Protein AF-A0A965NQK9-F1 (afdb_monomer_lite)

Foldseek 3Di:
DDDPPPPPPPVVVVLADDQQDPVDADADPVQAGPRRRDHPVCVVCVVVDDSVVSVVSVVVRPD

Secondary structure (DSSP, 8-state):
------SSHHHHTTSSPPP---S---B-TTSBBTTT--BHHHHHHGGGS-HHHHHHHHHHHH-

Radius of gyration: 15.13 Å; chains: 1; bounding box: 22×18×51 Å

Sequence (63 aa):
MDVPTTQSKQLESVLEVESPCTGICQTNFFDVCKGCGRTLDEISEWPFLSNREKQQIIDRIFG

Structure (mmCIF, N/CA/C/O backbone):
data_AF-A0A965NQK9-F1
#
_entry.id   AF-A0A965NQK9-F1
#
loop_
_atom_site.group_PDB
_atom_site.id
_atom_site.type_symbol
_atom_site.label_atom_id
_atom_site.label_alt_id
_atom_site.label_comp_id
_atom_site.label_asym_id
_atom_site.label_entity_id
_atom_site.label_seq_id
_atom_site.pdbx_PDB_ins_code
_atom_site.Cartn_x
_atom_site.Cartn_y
_atom_site.Cartn_z
_atom_site.occupancy
_atom_site.B_iso_or_equiv
_atom_site.auth_seq_id
_atom_site.auth_comp_id
_atom_site.auth_asym_id
_atom_site.auth_atom_id
_atom_site.pdbx_PDB_model_num
ATOM 1 N N . MET A 1 1 ? 4.060 9.027 39.092 1.00 50.19 1 MET A N 1
ATOM 2 C CA . ME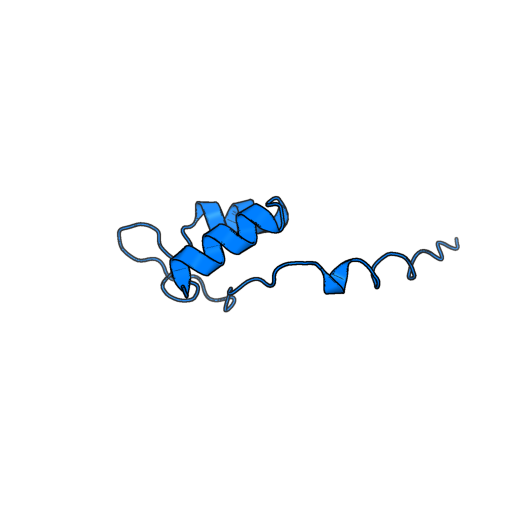T A 1 1 ? 4.542 8.126 38.030 1.00 50.19 1 MET A CA 1
ATOM 3 C C . MET A 1 1 ? 3.418 7.150 37.777 1.00 50.19 1 MET A C 1
ATOM 5 O O . MET A 1 1 ? 3.535 5.999 38.133 1.00 50.19 1 MET A O 1
ATOM 9 N N . ASP A 1 2 ? 2.317 7.634 37.215 1.00 46.75 2 ASP A N 1
ATOM 10 C CA . ASP A 1 2 ? 1.158 6.813 36.889 1.00 46.75 2 ASP A CA 1
ATOM 11 C C . ASP A 1 2 ? 0.496 7.516 35.714 1.00 46.75 2 ASP A C 1
ATOM 13 O O . ASP A 1 2 ? -0.023 8.622 35.856 1.00 46.75 2 ASP A O 1
ATOM 17 N N . VAL A 1 3 ? 0.597 6.921 34.532 1.00 49.88 3 VAL A N 1
ATOM 18 C CA . VAL A 1 3 ? -0.184 7.342 33.371 1.00 49.88 3 VAL A CA 1
ATOM 19 C C . VAL A 1 3 ? -1.131 6.187 33.066 1.00 49.88 3 VAL A C 1
ATOM 21 O O . VAL A 1 3 ? -0.751 5.259 32.352 1.00 49.88 3 VAL A O 1
ATOM 24 N N . PRO A 1 4 ? -2.345 6.174 33.641 1.00 54.50 4 PRO A N 1
ATOM 25 C CA . PRO A 1 4 ? -3.372 5.237 33.234 1.00 54.50 4 PRO A CA 1
ATOM 26 C C . PRO A 1 4 ? -4.052 5.806 31.982 1.00 54.50 4 PRO A C 1
ATOM 28 O O . PRO A 1 4 ? -5.060 6.498 32.081 1.00 54.50 4 PRO A O 1
ATOM 31 N N . THR A 1 5 ? -3.508 5.532 30.793 1.00 52.00 5 THR A N 1
ATOM 32 C CA . THR A 1 5 ? -4.160 5.913 29.519 1.00 52.00 5 THR A CA 1
ATOM 33 C C . THR A 1 5 ? -4.268 4.737 28.548 1.00 52.00 5 THR A C 1
ATOM 35 O O . THR A 1 5 ? -4.203 4.897 27.335 1.00 52.00 5 THR A O 1
ATOM 38 N N . THR A 1 6 ? -4.459 3.523 29.066 1.00 50.03 6 THR A N 1
ATOM 39 C CA . THR A 1 6 ? -4.656 2.307 28.252 1.00 50.03 6 THR A CA 1
ATOM 40 C C . THR A 1 6 ? -6.137 2.048 27.925 1.00 50.03 6 THR A C 1
ATOM 42 O O . THR A 1 6 ? -6.521 0.903 27.731 1.00 50.03 6 THR A O 1
ATOM 45 N N . GLN A 1 7 ? -7.005 3.070 27.889 1.00 55.88 7 GLN A N 1
ATOM 46 C CA . GLN A 1 7 ? -8.438 2.872 27.580 1.00 55.88 7 GLN A CA 1
ATOM 47 C C . GLN A 1 7 ? -8.964 3.585 26.329 1.00 55.88 7 GLN A C 1
ATOM 49 O O . GLN A 1 7 ? -10.030 3.214 25.852 1.00 55.88 7 GLN A O 1
ATOM 54 N N . SER A 1 8 ? -8.228 4.517 25.718 1.00 57.75 8 SER A N 1
ATOM 55 C CA . SER A 1 8 ? -8.722 5.190 24.500 1.00 57.75 8 SER A CA 1
ATOM 56 C C . SER A 1 8 ? -8.446 4.412 23.209 1.00 57.75 8 SER A C 1
ATOM 58 O O . SER A 1 8 ? -9.196 4.522 22.247 1.00 57.75 8 SER A O 1
ATOM 60 N N . LYS A 1 9 ? -7.412 3.562 23.195 1.00 55.62 9 LYS A N 1
ATOM 61 C CA . LYS A 1 9 ? -6.919 2.905 21.972 1.00 55.62 9 LYS A CA 1
ATOM 62 C C . LYS A 1 9 ? -7.808 1.765 21.452 1.00 55.62 9 LYS A C 1
ATOM 64 O O . LYS A 1 9 ? -7.615 1.287 20.342 1.00 55.62 9 LYS A O 1
ATOM 69 N N . GLN A 1 10 ? -8.754 1.297 22.267 1.00 60.12 10 GLN A N 1
ATOM 70 C CA . GLN A 1 10 ? -9.523 0.079 21.991 1.00 60.12 10 GLN A CA 1
ATOM 71 C C . GLN A 1 10 ? -10.831 0.336 21.227 1.00 60.12 10 GLN A C 1
ATOM 73 O O . GLN A 1 10 ? -11.438 -0.609 20.735 1.00 60.12 10 GLN A O 1
ATOM 78 N N . LEU A 1 11 ? -11.264 1.598 21.112 1.00 56.62 11 LEU A N 1
ATOM 79 C CA . LEU A 1 11 ? -12.459 1.978 20.348 1.00 56.62 11 LEU A CA 1
ATOM 80 C C . LEU A 1 11 ? -12.123 2.412 18.910 1.00 56.62 11 LEU A C 1
ATOM 82 O O . LEU A 1 11 ? -12.947 2.267 18.013 1.00 56.62 11 LEU A O 1
ATOM 86 N N . GLU A 1 12 ? -10.903 2.897 18.677 1.00 5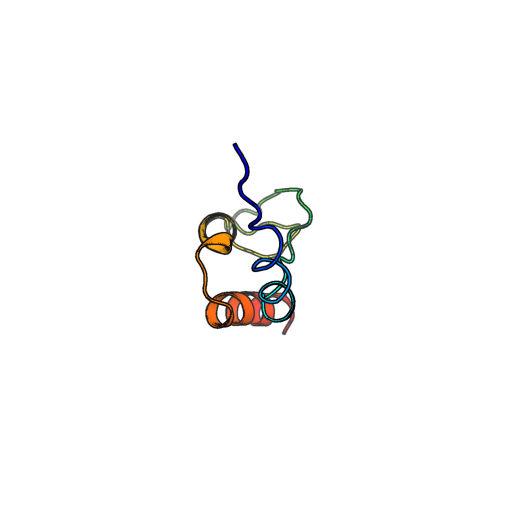6.34 12 GLU A N 1
ATOM 87 C CA . GLU A 1 12 ? -10.444 3.381 17.367 1.00 56.34 12 GLU A CA 1
ATOM 88 C C . GLU A 1 12 ? -10.159 2.232 16.382 1.00 56.34 12 GLU A C 1
ATOM 90 O O . GLU A 1 12 ? -10.346 2.387 15.176 1.00 56.34 12 GLU A O 1
ATOM 95 N N . SER A 1 13 ? -9.794 1.046 16.885 1.00 60.19 13 SER A N 1
ATOM 96 C CA . SER A 1 13 ? -9.351 -0.091 16.063 1.00 60.19 13 SER A CA 1
ATOM 97 C C . SER A 1 13 ? -10.448 -0.747 15.222 1.00 60.19 13 SER A C 1
ATOM 99 O O . SER A 1 13 ? -10.139 -1.495 14.304 1.00 60.19 13 SER A O 1
ATOM 101 N N . VAL A 1 14 ? -11.727 -0.518 15.534 1.00 64.12 14 VAL A N 1
ATOM 102 C CA . VAL A 1 14 ? -12.856 -1.176 14.844 1.00 64.12 14 VAL A CA 1
ATOM 103 C C . VAL A 1 14 ? -13.265 -0.445 13.559 1.00 64.12 14 VAL A C 1
ATOM 105 O O . VAL A 1 14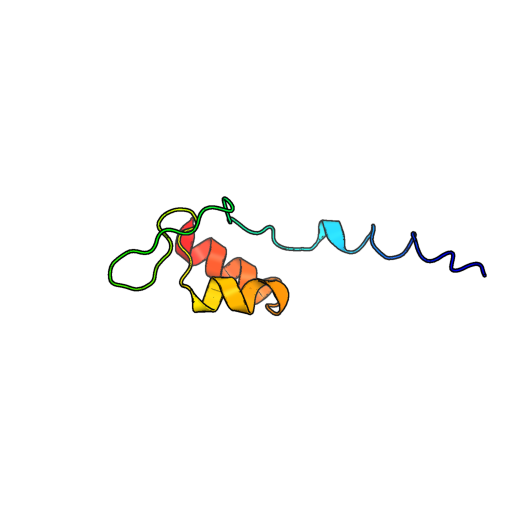 ? -14.023 -0.983 12.758 1.00 64.12 14 VAL A O 1
ATOM 108 N N . LEU A 1 15 ? -12.794 0.792 13.373 1.00 74.38 15 LEU A N 1
ATOM 109 C CA . LEU A 1 15 ? -13.140 1.648 12.235 1.00 74.38 15 LEU A CA 1
ATOM 110 C C . LEU A 1 15 ? -11.971 1.850 11.265 1.00 74.38 15 LEU A C 1
ATOM 112 O O . LEU A 1 15 ? -12.167 2.465 10.220 1.00 74.38 15 LEU A O 1
ATOM 116 N N . GLU A 1 16 ? -10.765 1.395 11.604 1.00 85.75 16 GLU A N 1
ATOM 117 C CA . GLU A 1 16 ? -9.580 1.585 10.771 1.00 85.75 16 GLU A CA 1
ATOM 118 C C . GLU A 1 16 ? -9.523 0.567 9.622 1.00 85.75 16 GLU A C 1
ATOM 120 O O . GLU A 1 16 ? -9.715 -0.630 9.821 1.00 85.75 16 GLU A O 1
ATOM 125 N N . VAL A 1 17 ? -9.243 1.047 8.406 1.00 94.06 17 VAL A N 1
ATOM 126 C CA . VAL A 1 17 ? -9.033 0.176 7.239 1.00 94.06 17 VAL A CA 1
ATOM 127 C C . VAL A 1 17 ? -7.700 -0.558 7.380 1.00 94.06 17 VAL A C 1
ATOM 129 O O . VAL A 1 17 ? -6.638 0.069 7.465 1.00 94.06 17 VAL A O 1
ATOM 132 N N . GLU A 1 18 ? -7.754 -1.889 7.373 1.00 94.06 18 GLU A N 1
ATOM 133 C CA . GLU A 1 18 ? -6.575 -2.740 7.529 1.00 94.06 18 GLU A CA 1
ATOM 134 C C . GLU A 1 18 ? -5.612 -2.639 6.338 1.00 94.06 18 GLU A C 1
ATOM 136 O O . GLU A 1 18 ? -6.005 -2.496 5.178 1.00 94.06 18 GLU A O 1
ATOM 141 N N . SER A 1 19 ? -4.311 -2.723 6.631 1.00 94.75 19 SER A N 1
ATOM 142 C CA . SER A 1 19 ? -3.276 -2.708 5.598 1.00 94.75 19 SER A CA 1
ATOM 143 C C . SER A 1 19 ? -3.182 -4.066 4.898 1.00 94.75 19 SER A C 1
ATOM 145 O O . SER A 1 19 ? -3.002 -5.070 5.584 1.00 94.75 19 SER A O 1
ATOM 147 N N . PRO A 1 20 ? -3.143 -4.130 3.553 1.00 95.25 20 PRO A N 1
ATOM 148 C CA . PRO A 1 20 ? -2.961 -5.384 2.821 1.00 95.25 20 PRO A CA 1
ATOM 149 C C . PRO A 1 20 ? -1.477 -5.796 2.757 1.00 95.25 20 PRO A C 1
ATOM 151 O O . PRO A 1 20 ? -1.069 -6.606 1.926 1.00 95.25 20 PRO A O 1
ATOM 154 N N . CYS A 1 21 ? -0.615 -5.160 3.557 1.00 96.38 21 CYS A N 1
ATOM 155 C CA . CYS A 1 21 ? 0.822 -5.376 3.519 1.00 96.38 21 CYS A CA 1
ATOM 156 C C . CYS A 1 21 ? 1.190 -6.765 4.043 1.00 96.38 21 CYS A C 1
ATOM 158 O O . CYS A 1 21 ? 0.908 -7.090 5.190 1.00 96.38 21 CYS A O 1
ATOM 160 N N . THR A 1 22 ? 1.936 -7.537 3.257 1.00 94.81 22 THR A N 1
ATOM 161 C CA . THR A 1 22 ? 2.496 -8.824 3.699 1.00 94.81 22 THR A CA 1
ATOM 162 C C . THR A 1 22 ? 3.822 -8.678 4.456 1.00 94.81 22 THR A C 1
ATOM 164 O O . THR A 1 22 ? 4.426 -9.674 4.843 1.00 94.81 22 THR A O 1
ATOM 167 N N . GLY A 1 23 ? 4.322 -7.448 4.628 1.00 93.75 23 GLY A N 1
ATOM 168 C CA . GLY A 1 23 ? 5.621 -7.166 5.251 1.00 93.75 23 GLY A CA 1
ATOM 169 C C . GLY A 1 23 ? 6.835 -7.476 4.366 1.00 93.75 23 GLY A C 1
ATOM 170 O O . GLY A 1 23 ? 7.966 -7.234 4.777 1.00 93.75 23 GLY A O 1
ATOM 171 N N . ILE A 1 24 ? 6.620 -7.970 3.144 1.00 91.44 24 ILE A N 1
ATOM 172 C CA . ILE A 1 24 ? 7.682 -8.289 2.187 1.00 91.44 24 ILE A CA 1
ATOM 173 C C . ILE A 1 24 ? 7.554 -7.341 0.996 1.00 91.44 24 ILE A C 1
ATOM 175 O O . ILE A 1 24 ? 6.603 -7.423 0.218 1.00 91.44 24 ILE A O 1
ATOM 179 N N . CYS A 1 25 ? 8.515 -6.427 0.857 1.00 90.69 25 CYS A N 1
ATOM 180 C CA . CYS A 1 25 ? 8.541 -5.483 -0.253 1.00 90.69 25 CYS A CA 1
ATOM 181 C C . CYS A 1 25 ? 9.343 -6.052 -1.428 1.00 90.69 25 CYS A C 1
ATOM 183 O O . CYS A 1 25 ? 10.542 -6.306 -1.313 1.00 90.69 25 CYS A O 1
ATOM 185 N N . GLN A 1 26 ? 8.677 -6.225 -2.570 1.00 94.06 26 GL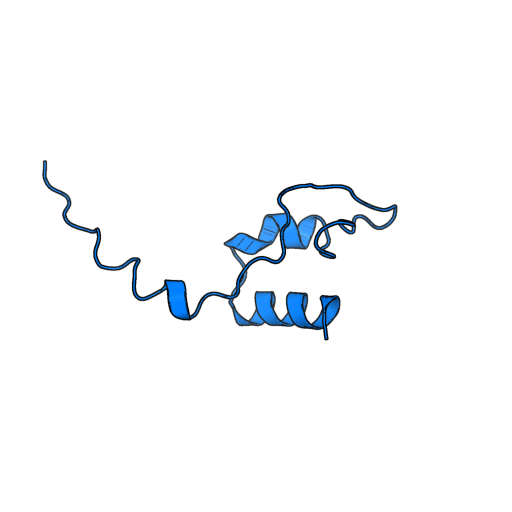N A N 1
ATOM 186 C CA . GLN A 1 26 ? 9.317 -6.528 -3.846 1.00 94.06 26 GLN A CA 1
ATOM 187 C C . GLN A 1 26 ? 8.595 -5.757 -4.947 1.00 94.06 26 GLN A C 1
ATOM 189 O O . GLN A 1 26 ? 7.433 -6.041 -5.218 1.00 94.06 26 GLN A O 1
ATOM 194 N N . THR A 1 27 ? 9.250 -4.797 -5.593 1.00 93.75 27 THR A N 1
ATOM 195 C CA . THR A 1 27 ? 8.621 -3.961 -6.624 1.00 93.75 27 THR A CA 1
ATOM 196 C C . THR A 1 27 ? 8.761 -4.544 -8.030 1.00 93.75 27 THR A C 1
ATOM 198 O O . THR A 1 27 ? 9.621 -5.385 -8.319 1.00 93.75 27 THR A O 1
ATOM 201 N N . ASN A 1 28 ? 7.848 -4.152 -8.916 1.00 91.56 28 ASN A N 1
ATOM 202 C CA . ASN A 1 28 ? 7.996 -4.312 -10.359 1.00 91.56 28 ASN A CA 1
ATOM 203 C C . ASN A 1 28 ? 8.653 -3.059 -10.978 1.00 91.56 28 ASN A C 1
ATOM 205 O O . ASN A 1 28 ? 9.090 -2.163 -10.265 1.00 91.56 28 ASN A O 1
ATOM 209 N N . PHE A 1 29 ? 8.721 -3.002 -12.310 1.00 92.94 29 PHE A N 1
ATOM 210 C CA . PHE A 1 29 ? 9.308 -1.867 -13.037 1.00 92.94 29 PHE A CA 1
ATOM 211 C C . PHE A 1 29 ? 8.495 -0.559 -12.928 1.00 92.94 29 PHE A C 1
ATOM 213 O O . PHE A 1 29 ? 8.977 0.495 -13.318 1.00 92.94 29 PHE A O 1
ATOM 220 N N . PHE A 1 30 ? 7.267 -0.620 -12.410 1.00 92.56 30 PHE A N 1
ATOM 221 C CA . PHE A 1 30 ? 6.368 0.523 -12.232 1.00 92.56 30 PHE A CA 1
ATOM 222 C C . PHE A 1 30 ? 6.256 0.950 -10.760 1.00 92.56 30 PHE A C 1
ATOM 224 O O . PHE A 1 30 ? 5.263 1.562 -10.380 1.00 92.56 30 PHE A O 1
ATOM 231 N N . ASP A 1 31 ? 7.215 0.555 -9.916 1.00 94.00 31 ASP A N 1
ATOM 232 C CA . ASP A 1 31 ? 7.240 0.847 -8.475 1.00 94.00 31 ASP A CA 1
ATOM 233 C C . ASP A 1 31 ? 6.005 0.364 -7.698 1.00 94.00 31 ASP A C 1
ATOM 235 O O . ASP A 1 31 ? 5.685 0.852 -6.612 1.00 94.00 31 ASP A O 1
ATOM 239 N N . VAL A 1 32 ? 5.333 -0.665 -8.220 1.00 96.06 32 VAL A N 1
ATOM 240 C CA . VAL A 1 32 ? 4.237 -1.355 -7.535 1.00 96.06 32 VAL A CA 1
ATOM 241 C C . VAL A 1 32 ? 4.786 -2.574 -6.806 1.00 96.06 32 VAL A C 1
ATOM 243 O O . VAL A 1 32 ? 5.452 -3.429 -7.400 1.00 96.06 32 VAL A O 1
ATOM 246 N N . CYS A 1 33 ? 4.481 -2.684 -5.515 1.00 96.94 33 CYS A N 1
ATOM 247 C CA . CYS A 1 33 ? 4.810 -3.842 -4.700 1.00 96.94 33 CYS A CA 1
ATOM 248 C C . CYS A 1 33 ? 4.010 -5.068 -5.159 1.00 96.94 33 CYS A C 1
ATOM 250 O O . CYS A 1 33 ? 2.783 -5.090 -5.107 1.00 96.94 33 CYS A O 1
ATOM 252 N N . LYS A 1 34 ? 4.712 -6.133 -5.543 1.00 95.62 34 LYS A N 1
ATOM 253 C CA . LYS A 1 34 ? 4.143 -7.417 -5.972 1.00 95.62 34 LYS A CA 1
ATOM 254 C C . LYS A 1 34 ? 3.404 -8.158 -4.856 1.00 95.62 34 LYS A C 1
ATOM 256 O O . LYS A 1 34 ? 2.589 -9.018 -5.156 1.00 95.62 34 LYS A O 1
ATOM 261 N N . GLY A 1 35 ? 3.714 -7.858 -3.592 1.00 95.00 35 GLY A N 1
ATOM 262 C CA . GLY A 1 35 ? 3.092 -8.504 -2.435 1.00 95.00 35 GLY A CA 1
ATOM 263 C C . GLY A 1 35 ? 1.742 -7.898 -2.057 1.00 95.00 35 GLY A C 1
ATOM 264 O O . GLY A 1 35 ? 0.797 -8.636 -1.812 1.00 95.00 35 GLY A O 1
ATOM 265 N N . CYS A 1 36 ? 1.648 -6.565 -2.008 1.00 96.81 36 CYS A N 1
ATOM 266 C CA . CYS A 1 36 ? 0.444 -5.872 -1.535 1.00 96.81 36 CYS A CA 1
ATOM 267 C C . CYS A 1 36 ? -0.269 -5.023 -2.595 1.00 96.81 36 CYS A C 1
ATOM 269 O O . CYS A 1 36 ? -1.288 -4.420 -2.281 1.00 96.81 36 CYS A O 1
ATOM 271 N N . GLY A 1 37 ? 0.262 -4.927 -3.817 1.00 96.31 37 GLY A N 1
ATOM 272 C CA . GLY A 1 37 ? -0.371 -4.227 -4.942 1.00 96.31 37 GLY A CA 1
ATOM 273 C C . GLY A 1 37 ? -0.353 -2.695 -4.870 1.00 96.31 37 GLY A C 1
ATOM 274 O O . GLY A 1 37 ? -0.889 -2.042 -5.762 1.00 96.31 37 GLY A O 1
ATOM 275 N N . ARG A 1 38 ? 0.255 -2.110 -3.832 1.00 97.44 38 ARG A N 1
ATOM 276 C CA . ARG A 1 38 ? 0.397 -0.655 -3.655 1.00 97.44 38 ARG A CA 1
ATOM 277 C C . ARG A 1 38 ? 1.664 -0.115 -4.311 1.00 97.44 38 ARG A C 1
ATOM 279 O O . ARG A 1 38 ? 2.655 -0.844 -4.415 1.00 97.44 38 ARG A O 1
ATOM 286 N N . THR A 1 39 ? 1.652 1.153 -4.709 1.00 97.12 39 THR A N 1
ATOM 287 C CA . THR A 1 39 ? 2.880 1.880 -5.065 1.00 97.12 39 THR A CA 1
ATOM 288 C C . THR A 1 39 ? 3.741 2.114 -3.822 1.00 97.12 39 THR A C 1
ATOM 290 O O . THR A 1 39 ? 3.261 2.001 -2.690 1.00 97.12 39 THR A O 1
ATOM 293 N N . LEU A 1 40 ? 5.021 2.443 -4.009 1.00 94.75 40 LEU A N 1
ATOM 294 C CA . LEU A 1 40 ? 5.892 2.821 -2.891 1.00 94.75 40 LEU A CA 1
ATOM 295 C C . LEU A 1 40 ? 5.355 4.032 -2.111 1.00 94.75 40 LEU A C 1
ATOM 297 O O . LEU A 1 40 ? 5.364 3.993 -0.882 1.00 94.75 40 LEU A O 1
ATOM 301 N N . ASP A 1 41 ? 4.814 5.034 -2.805 1.00 96.06 41 ASP A N 1
ATOM 302 C CA . ASP A 1 41 ? 4.227 6.224 -2.175 1.00 96.06 41 ASP A CA 1
ATOM 303 C C . ASP A 1 41 ? 3.012 5.864 -1.308 1.00 96.06 41 ASP A C 1
ATOM 305 O O . ASP A 1 41 ? 2.888 6.290 -0.165 1.00 96.06 41 ASP A O 1
ATOM 309 N N . GLU A 1 42 ? 2.127 4.995 -1.795 1.00 97.12 42 GLU A N 1
ATOM 310 C CA . GLU A 1 42 ? 0.973 4.526 -1.017 1.00 97.12 42 GLU A CA 1
ATOM 311 C C . GLU A 1 42 ? 1.380 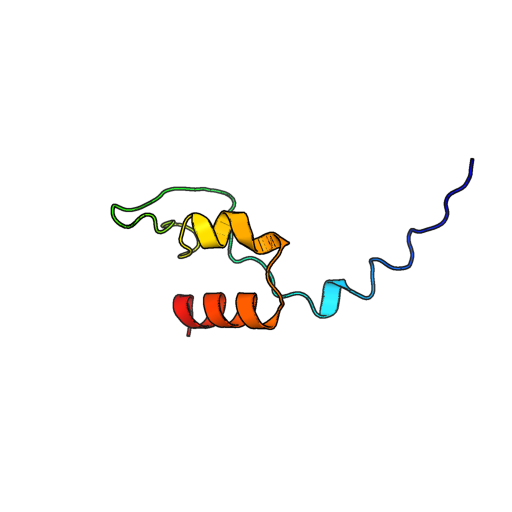3.685 0.197 1.00 97.12 42 GLU A C 1
ATOM 313 O O . GLU A 1 42 ? 0.635 3.590 1.175 1.00 97.12 42 GLU A O 1
ATOM 318 N N . ILE A 1 43 ? 2.542 3.030 0.138 1.00 96.75 43 ILE A N 1
ATOM 319 C CA . ILE A 1 43 ? 3.106 2.303 1.275 1.00 96.75 43 ILE A CA 1
ATOM 320 C C . ILE A 1 43 ? 3.624 3.288 2.325 1.00 96.75 43 ILE A C 1
ATOM 322 O O . ILE A 1 43 ? 3.324 3.088 3.504 1.00 96.75 43 ILE A O 1
ATOM 326 N N . SER A 1 44 ? 4.366 4.327 1.928 1.00 95.75 44 SER A N 1
ATOM 327 C CA . SER A 1 44 ? 4.908 5.328 2.857 1.00 95.75 44 SER A CA 1
ATOM 328 C C . SER A 1 44 ? 3.832 6.223 3.460 1.00 95.75 44 SER A C 1
ATOM 330 O O . SER A 1 44 ? 3.916 6.552 4.641 1.00 95.75 44 SER A O 1
ATOM 332 N N . GLU A 1 45 ? 2.809 6.570 2.681 1.00 97.56 45 GLU A N 1
ATOM 333 C CA . GLU A 1 45 ? 1.726 7.457 3.112 1.00 97.56 45 GLU A CA 1
ATOM 334 C C . GLU A 1 45 ? 0.642 6.734 3.918 1.00 97.56 45 GLU A C 1
ATOM 336 O O . GLU A 1 45 ? -0.099 7.375 4.657 1.00 97.56 45 GLU A O 1
ATOM 341 N N . TRP A 1 46 ? 0.564 5.397 3.850 1.00 97.00 46 TRP A N 1
ATOM 342 C CA . TRP A 1 46 ? -0.467 4.595 4.524 1.00 97.00 46 TRP A CA 1
ATOM 343 C C . TRP A 1 46 ? -0.824 5.011 5.965 1.00 97.00 46 TRP A C 1
ATOM 345 O O . TRP A 1 46 ? -2.019 5.108 6.254 1.00 97.00 46 TRP A O 1
ATOM 355 N N . PRO A 1 47 ? 0.134 5.248 6.889 1.00 95.25 47 PRO A N 1
ATOM 356 C CA . PRO A 1 47 ? -0.197 5.648 8.259 1.00 95.25 47 PRO A CA 1
ATOM 357 C C . PRO A 1 47 ? -0.838 7.042 8.369 1.00 95.25 47 PRO A C 1
ATOM 359 O O . PRO A 1 47 ? -1.428 7.342 9.403 1.00 95.25 47 PRO A O 1
ATOM 362 N N . PHE A 1 48 ? -0.740 7.880 7.335 1.00 96.06 48 PHE A N 1
ATOM 363 C CA . PHE A 1 48 ? -1.269 9.247 7.304 1.00 96.06 48 PHE A CA 1
ATOM 364 C C . PHE A 1 48 ? -2.587 9.371 6.528 1.00 96.06 48 PHE A C 1
ATOM 366 O O . PHE A 1 48 ? -3.280 10.378 6.660 1.00 96.06 48 PHE A O 1
ATOM 373 N N . LEU A 1 49 ? -2.957 8.350 5.751 1.00 95.94 49 LEU A N 1
ATOM 374 C CA . LEU A 1 49 ? -4.191 8.340 4.969 1.00 95.94 49 LEU A CA 1
ATOM 375 C C . LEU A 1 49 ? -5.437 8.197 5.850 1.00 95.94 49 LEU A C 1
ATOM 377 O O . LEU A 1 49 ? -5.486 7.396 6.790 1.00 95.94 49 LEU A O 1
ATOM 381 N N . SER A 1 50 ? -6.497 8.909 5.474 1.00 95.50 50 SER A N 1
ATOM 382 C CA . SER A 1 50 ? -7.833 8.692 6.023 1.00 95.50 50 SER A CA 1
ATOM 383 C C . SER A 1 50 ? -8.385 7.322 5.616 1.00 95.50 50 SER A C 1
ATOM 385 O O . SER A 1 50 ? -8.010 6.754 4.590 1.00 95.50 50 SER A O 1
ATOM 387 N N . ASN A 1 51 ? -9.354 6.798 6.372 1.00 95.12 51 ASN A N 1
ATOM 388 C CA . ASN A 1 51 ? -10.027 5.540 6.019 1.00 95.12 51 ASN A CA 1
ATOM 389 C C . ASN A 1 51 ? -10.657 5.572 4.621 1.00 95.12 51 ASN A C 1
ATOM 391 O O . ASN A 1 51 ? -10.672 4.559 3.931 1.00 95.12 51 ASN A O 1
ATOM 395 N N . ARG A 1 52 ? -11.137 6.739 4.174 1.00 96.00 52 ARG A N 1
ATOM 396 C CA . ARG A 1 52 ? -11.674 6.903 2.821 1.00 96.00 52 ARG A CA 1
ATOM 397 C C . ARG A 1 52 ? -10.591 6.698 1.761 1.00 96.00 52 ARG A C 1
ATOM 399 O O . ARG A 1 52 ? -10.826 5.974 0.803 1.00 96.00 52 ARG A O 1
ATOM 406 N N . GLU A 1 53 ? -9.428 7.317 1.937 1.00 97.44 53 GLU A N 1
ATOM 407 C CA . GLU A 1 53 ? -8.300 7.182 1.006 1.00 97.44 53 GLU A CA 1
ATOM 408 C C . GLU A 1 53 ? -7.740 5.756 1.017 1.00 97.44 53 GLU A C 1
ATOM 410 O O . GLU A 1 53 ? -7.518 5.173 -0.043 1.00 97.44 53 GLU A O 1
ATOM 415 N N . LYS A 1 54 ? -7.601 5.150 2.206 1.00 97.12 54 LYS A N 1
ATOM 416 C CA . LYS A 1 54 ? -7.223 3.737 2.349 1.00 97.12 54 LYS A CA 1
ATOM 417 C C . LYS A 1 54 ? -8.193 2.835 1.584 1.00 97.12 54 LYS A C 1
ATOM 419 O O . LYS A 1 54 ? -7.743 2.007 0.799 1.00 97.12 54 LYS A O 1
ATOM 424 N N . GLN A 1 55 ? -9.505 3.029 1.745 1.00 96.62 55 GLN A N 1
ATOM 425 C CA . GLN A 1 55 ? -10.514 2.230 1.046 1.00 96.62 55 GLN A CA 1
ATOM 426 C C . GLN A 1 55 ? -10.421 2.383 -0.476 1.00 96.62 55 GLN A C 1
ATOM 428 O O . GLN A 1 55 ? -10.463 1.385 -1.181 1.00 96.62 55 GLN A O 1
ATOM 433 N N . GLN A 1 56 ? -10.202 3.595 -0.992 1.00 97.44 56 GLN A N 1
ATOM 434 C CA . GLN A 1 56 ? -10.023 3.810 -2.434 1.00 97.44 56 GLN A CA 1
ATOM 435 C C . GLN A 1 56 ? -8.819 3.044 -3.000 1.00 97.44 56 GLN A C 1
ATOM 437 O O . GLN A 1 56 ? -8.891 2.502 -4.104 1.00 97.44 56 GLN A O 1
ATOM 442 N N . ILE A 1 57 ? -7.717 2.975 -2.248 1.00 97.62 57 ILE A N 1
ATOM 443 C CA . ILE A 1 57 ? -6.537 2.190 -2.635 1.00 97.62 57 ILE A CA 1
ATOM 444 C C . ILE A 1 57 ? -6.860 0.692 -2.621 1.00 97.62 57 ILE A C 1
ATOM 446 O O . ILE A 1 57 ? -6.494 -0.013 -3.560 1.00 97.62 57 ILE A O 1
ATOM 450 N N . ILE A 1 58 ? -7.549 0.208 -1.583 1.00 96.94 58 ILE A N 1
ATOM 451 C CA . ILE A 1 58 ? -7.990 -1.191 -1.475 1.00 96.94 58 ILE A CA 1
ATOM 452 C C . ILE A 1 58 ? -8.9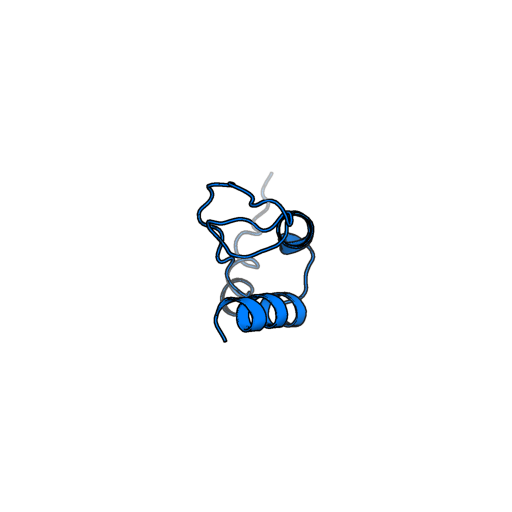01 -1.566 -2.645 1.00 96.94 58 ILE A C 1
ATOM 454 O O . ILE A 1 58 ? -8.646 -2.572 -3.303 1.00 96.94 58 ILE A O 1
ATOM 458 N N . ASP A 1 59 ? -9.895 -0.736 -2.955 1.00 96.62 59 ASP A N 1
ATOM 459 C CA . ASP A 1 59 ? -10.838 -0.965 -4.050 1.00 96.62 59 ASP A CA 1
ATOM 460 C C . ASP A 1 59 ? -10.119 -1.017 -5.405 1.00 96.62 59 ASP A C 1
ATOM 462 O O . ASP A 1 59 ? -10.440 -1.846 -6.245 1.00 96.62 59 ASP A O 1
ATOM 466 N N . ARG A 1 60 ? -9.081 -0.200 -5.625 1.00 96.06 60 ARG A N 1
ATOM 467 C CA . ARG A 1 60 ? -8.262 -0.284 -6.848 1.00 96.06 60 ARG A CA 1
ATOM 468 C C . ARG A 1 60 ? -7.508 -1.618 -6.964 1.00 96.06 60 ARG A C 1
ATOM 470 O O . ARG A 1 60 ? -7.228 -2.062 -8.074 1.00 96.06 60 ARG A O 1
ATOM 477 N N . ILE A 1 61 ? -7.093 -2.208 -5.841 1.00 95.12 61 ILE A N 1
ATOM 478 C CA . ILE A 1 61 ? -6.259 -3.423 -5.815 1.00 95.12 61 ILE A CA 1
ATOM 479 C C . ILE A 1 61 ? -7.113 -4.694 -5.877 1.00 95.12 61 ILE A C 1
ATOM 481 O O . ILE A 1 61 ? -6.698 -5.665 -6.510 1.00 95.12 61 ILE A O 1
ATOM 485 N N . PHE A 1 62 ? -8.270 -4.698 -5.209 1.00 93.12 62 PHE A N 1
ATOM 486 C CA . PHE A 1 62 ? -9.085 -5.897 -4.976 1.00 93.12 62 PHE A CA 1
ATOM 487 C C . PHE A 1 62 ? -10.543 -5.789 -5.453 1.00 93.12 62 PHE A C 1
ATOM 489 O O . PHE A 1 62 ? -11.274 -6.774 -5.325 1.00 93.12 62 PHE A O 1
ATOM 496 N N . GLY A 1 63 ? -10.975 -4.619 -5.929 1.00 85.00 63 GLY A N 1
ATOM 497 C CA . GLY A 1 63 ? -12.325 -4.371 -6.450 1.00 85.00 63 GLY A CA 1
ATOM 498 C C . GLY A 1 63 ? -12.501 -4.681 -7.931 1.00 85.00 63 GLY A C 1
ATOM 499 O O . GLY A 1 63 ? -11.519 -5.064 -8.607 1.00 85.00 63 GLY A O 1
#

pLDDT: mean 85.77, std 16.94, range [46.75, 97.62]